Protein AF-A0A561DVK1-F1 (afdb_monomer_lite)

Sequence (114 aa):
MRSAADTIQRMGAIREHAEQLLAGRLAAIDDLETNTAVIKDLKQQLKDAETRQATAWSAAIQAGWTSHELDKLDLAQPPIRRGGRPKGSRARRSTLSATAADHATQNTPSPASP

Organism: NCBI:txid657409

Structure (mmCIF, N/CA/C/O backbone):
data_AF-A0A561DVK1-F1
#
_entry.id   AF-A0A561DVK1-F1
#
loop_
_atom_site.group_PDB
_atom_site.id
_atom_site.type_symbol
_atom_site.label_atom_id
_atom_site.label_alt_id
_atom_site.label_comp_id
_atom_site.label_asym_id
_atom_site.label_entity_id
_atom_site.label_seq_id
_atom_site.pdbx_PDB_ins_code
_atom_site.Cartn_x
_atom_site.Cartn_y
_atom_site.Cartn_z
_atom_site.occupancy
_atom_site.B_iso_or_equiv
_atom_site.auth_seq_id
_atom_site.auth_comp_id
_atom_site.auth_asym_id
_atom_site.auth_atom_id
_atom_site.pdbx_PDB_model_num
ATOM 1 N N . MET A 1 1 ? 44.005 -1.688 -42.095 1.00 65.62 1 MET A N 1
ATOM 2 C CA . MET A 1 1 ? 43.018 -0.638 -42.432 1.00 65.62 1 MET A CA 1
ATOM 3 C C . MET A 1 1 ? 41.653 -1.138 -41.984 1.00 65.62 1 MET A C 1
ATOM 5 O O . MET A 1 1 ? 41.256 -2.195 -42.452 1.00 65.62 1 MET A O 1
ATOM 9 N N . ARG A 1 2 ? 40.986 -0.488 -41.017 1.00 66.81 2 ARG A N 1
ATOM 10 C CA . ARG A 1 2 ? 39.613 -0.880 -40.637 1.00 66.81 2 ARG A CA 1
ATOM 11 C C . ARG A 1 2 ? 38.663 -0.440 -41.756 1.00 66.81 2 ARG A C 1
ATOM 13 O O . ARG A 1 2 ? 38.806 0.673 -42.254 1.00 66.81 2 ARG A O 1
ATOM 20 N N . SER A 1 3 ? 37.773 -1.331 -42.187 1.00 84.31 3 SER A N 1
ATOM 21 C CA . SER A 1 3 ? 36.835 -1.086 -43.291 1.00 84.31 3 SER A CA 1
ATOM 22 C C . SER A 1 3 ? 35.716 -0.135 -42.852 1.00 84.31 3 SER A C 1
ATOM 24 O O . SER A 1 3 ? 35.254 -0.218 -41.718 1.00 84.31 3 SER A O 1
ATOM 26 N N . ALA A 1 4 ? 35.241 0.742 -43.743 1.00 81.25 4 ALA A N 1
ATOM 27 C CA . ALA A 1 4 ? 34.123 1.652 -43.465 1.00 81.25 4 ALA A CA 1
ATOM 28 C C . ALA A 1 4 ? 32.841 0.911 -43.024 1.00 81.25 4 ALA A C 1
ATOM 30 O O . ALA A 1 4 ? 32.074 1.431 -42.215 1.00 81.25 4 ALA A O 1
ATOM 31 N N . ALA A 1 5 ? 32.655 -0.327 -43.493 1.00 84.81 5 ALA A N 1
ATOM 32 C CA . ALA A 1 5 ? 31.550 -1.195 -43.089 1.00 84.81 5 ALA A CA 1
ATOM 33 C C . ALA A 1 5 ? 31.592 -1.558 -41.591 1.00 84.81 5 ALA A C 1
ATOM 35 O O . ALA A 1 5 ? 30.558 -1.548 -40.928 1.00 84.81 5 ALA A O 1
ATOM 36 N N . ASP A 1 6 ? 32.788 -1.798 -41.043 1.00 90.12 6 ASP A N 1
ATOM 37 C CA . ASP A 1 6 ? 32.992 -2.157 -39.631 1.00 90.12 6 ASP A CA 1
ATOM 38 C C . ASP A 1 6 ? 32.620 -0.984 -38.701 1.00 90.12 6 ASP A C 1
ATOM 40 O O . ASP A 1 6 ? 31.978 -1.151 -37.664 1.00 90.12 6 ASP A O 1
ATOM 44 N N . THR A 1 7 ? 32.925 0.250 -39.120 1.00 88.88 7 THR A N 1
ATOM 45 C CA . THR A 1 7 ? 32.538 1.463 -38.382 1.00 88.88 7 THR A CA 1
ATOM 46 C C . THR A 1 7 ? 31.021 1.656 -38.344 1.00 88.88 7 THR A C 1
ATOM 48 O O . THR A 1 7 ? 30.476 1.938 -37.277 1.00 88.88 7 THR A O 1
ATOM 51 N N . ILE A 1 8 ? 30.326 1.482 -39.474 1.00 89.62 8 ILE A N 1
ATOM 52 C CA . ILE A 1 8 ? 28.860 1.618 -39.545 1.00 89.62 8 ILE A CA 1
ATOM 53 C C . ILE A 1 8 ? 28.184 0.561 -38.669 1.00 89.62 8 ILE A C 1
ATOM 55 O O . ILE A 1 8 ? 27.287 0.886 -37.889 1.00 89.62 8 ILE A O 1
ATOM 59 N N . GLN A 1 9 ? 28.659 -0.685 -38.736 1.00 90.94 9 GLN A N 1
ATOM 60 C CA . GLN A 1 9 ? 28.137 -1.777 -37.920 1.00 90.94 9 GLN A CA 1
ATOM 61 C C . GLN A 1 9 ? 28.324 -1.503 -36.421 1.00 90.94 9 GLN A C 1
ATOM 63 O O . GLN A 1 9 ? 27.391 -1.673 -35.635 1.00 90.94 9 GLN A O 1
ATOM 68 N N . ARG A 1 10 ? 29.491 -0.987 -36.020 1.00 92.00 10 ARG A N 1
ATOM 69 C CA . ARG A 1 10 ? 29.749 -0.594 -34.629 1.00 92.00 10 ARG A CA 1
ATOM 70 C C . ARG A 1 10 ? 28.851 0.553 -34.161 1.00 92.00 10 ARG A C 1
ATOM 72 O O . ARG A 1 10 ? 28.374 0.519 -33.029 1.00 92.00 10 ARG A O 1
ATOM 79 N N . MET A 1 11 ? 28.622 1.566 -34.998 1.00 92.31 11 MET A N 1
ATOM 80 C CA . MET A 1 11 ? 27.725 2.678 -34.660 1.00 92.31 11 MET A CA 1
ATOM 81 C C . MET A 1 11 ? 26.279 2.203 -34.485 1.00 92.31 11 MET A C 1
ATOM 83 O O . MET A 1 11 ? 25.617 2.636 -33.542 1.00 92.31 11 MET A O 1
ATOM 87 N N . GLY A 1 12 ? 25.818 1.279 -35.335 1.00 94.44 12 GLY A N 1
ATOM 88 C CA . GLY A 1 12 ? 24.512 0.631 -35.192 1.00 94.44 12 GLY A CA 1
ATOM 89 C C . GLY A 1 12 ? 24.370 -0.100 -33.854 1.00 94.44 12 GLY A C 1
ATOM 90 O O . GLY A 1 12 ? 23.418 0.156 -33.125 1.00 94.44 12 GLY A O 1
ATOM 91 N N . ALA A 1 13 ? 25.363 -0.913 -33.480 1.00 95.06 13 ALA A N 1
ATOM 92 C CA . ALA A 1 13 ? 25.349 -1.655 -32.217 1.00 95.06 13 ALA A CA 1
ATOM 93 C C . ALA A 1 13 ? 25.355 -0.743 -30.973 1.00 95.06 13 ALA A C 1
ATOM 95 O O . ALA A 1 13 ? 24.651 -1.005 -30.000 1.00 95.06 13 ALA A O 1
ATOM 96 N N . ILE A 1 14 ? 26.125 0.355 -30.995 1.00 95.62 14 ILE A N 1
ATOM 97 C CA . ILE A 1 14 ? 26.133 1.338 -29.896 1.00 95.62 14 ILE A CA 1
ATOM 98 C C . ILE A 1 14 ? 24.764 2.008 -29.768 1.00 95.62 14 ILE A C 1
ATOM 100 O O . ILE A 1 14 ? 24.271 2.193 -28.655 1.00 95.62 14 ILE A O 1
ATOM 104 N N . ARG A 1 15 ? 24.153 2.370 -30.901 1.00 95.81 15 ARG A N 1
ATOM 105 C CA . ARG A 1 15 ? 22.830 2.989 -30.924 1.00 95.81 15 ARG A CA 1
ATOM 106 C C . ARG A 1 15 ? 21.765 2.048 -30.370 1.00 95.81 15 ARG A C 1
ATOM 108 O O . ARG A 1 15 ? 21.019 2.461 -29.491 1.00 95.81 15 ARG A O 1
ATOM 115 N N . GLU A 1 16 ? 21.732 0.802 -30.831 1.00 96.94 16 GLU A N 1
ATOM 116 C CA . GLU A 1 16 ? 20.778 -0.203 -30.353 1.00 96.94 16 GLU A CA 1
ATOM 117 C C . GLU A 1 16 ? 20.909 -0.414 -28.840 1.00 96.94 16 GLU A C 1
ATOM 119 O O . GLU A 1 16 ? 19.917 -0.404 -28.114 1.00 96.94 16 GLU A O 1
ATOM 124 N N . HIS A 1 17 ? 22.139 -0.513 -28.332 1.00 94.88 17 HIS A N 1
ATOM 125 C CA . HIS A 1 17 ? 22.364 -0.649 -26.898 1.00 94.88 17 HIS A CA 1
ATOM 126 C C . HIS A 1 17 ? 21.896 0.583 -26.107 1.00 94.88 17 HIS A C 1
ATOM 128 O O . HIS A 1 17 ? 21.297 0.451 -25.039 1.00 94.88 17 HIS A O 1
ATOM 134 N N . ALA A 1 18 ? 22.131 1.790 -26.631 1.00 97.25 18 ALA A N 1
ATOM 135 C CA . ALA A 1 18 ? 21.644 3.019 -26.012 1.00 97.25 18 ALA A CA 1
ATOM 136 C C . ALA A 1 18 ? 20.106 3.077 -25.985 1.00 97.25 18 ALA A C 1
ATOM 138 O O . ALA A 1 18 ? 19.531 3.463 -24.966 1.00 97.25 18 ALA A O 1
ATOM 139 N N . GLU A 1 19 ? 19.446 2.653 -27.066 1.00 96.88 19 GLU A N 1
ATOM 140 C CA . GLU A 1 19 ? 17.984 2.561 -27.157 1.00 96.88 19 GLU A CA 1
ATOM 141 C C . GLU A 1 19 ? 17.427 1.541 -26.151 1.00 96.88 19 GLU A C 1
ATOM 143 O O . GLU A 1 19 ? 16.492 1.860 -25.418 1.00 96.88 19 GLU A O 1
ATOM 148 N N . GLN A 1 20 ? 18.050 0.365 -26.022 1.00 97.00 20 GLN A N 1
ATOM 149 C CA . GLN A 1 20 ? 17.671 -0.650 -25.030 1.00 97.00 20 GLN A CA 1
ATOM 150 C C . GLN A 1 20 ? 17.808 -0.141 -23.589 1.00 97.00 20 GLN A C 1
ATOM 152 O O . GLN A 1 20 ? 16.901 -0.323 -22.774 1.00 97.00 20 GLN A O 1
ATOM 157 N N . LEU A 1 21 ? 18.921 0.525 -23.261 1.00 98.00 21 LEU A N 1
ATOM 158 C CA . LEU A 1 21 ? 19.129 1.100 -21.930 1.00 98.00 21 LEU A CA 1
ATOM 159 C C . LEU A 1 21 ? 18.102 2.186 -21.613 1.00 98.00 21 LEU A C 1
ATOM 161 O O . LEU A 1 21 ? 17.619 2.261 -20.482 1.00 98.00 21 LEU A O 1
ATOM 165 N N . LEU A 1 22 ? 17.774 3.034 -22.589 1.00 98.25 22 LEU A N 1
ATOM 166 C CA . LEU A 1 22 ? 16.758 4.063 -22.413 1.00 98.25 22 LEU A CA 1
ATOM 167 C C . LEU A 1 22 ? 15.374 3.437 -22.216 1.00 98.25 22 LEU A C 1
ATOM 169 O O . LEU A 1 22 ? 14.688 3.805 -21.268 1.00 98.25 22 LEU A O 1
ATOM 173 N N . ALA A 1 23 ? 15.000 2.462 -23.047 1.00 97.69 23 ALA A N 1
ATOM 174 C CA . ALA A 1 23 ? 13.729 1.754 -22.932 1.00 97.69 23 ALA A CA 1
ATOM 175 C C . ALA A 1 23 ? 13.572 1.087 -21.556 1.00 97.69 23 ALA A C 1
ATOM 177 O O . ALA A 1 23 ? 12.549 1.267 -20.900 1.00 97.69 23 ALA A O 1
ATOM 178 N N . GLY A 1 24 ? 14.611 0.398 -21.072 1.00 97.69 24 GLY A N 1
ATOM 179 C CA . GLY A 1 24 ? 14.593 -0.222 -19.745 1.00 97.69 24 GLY A CA 1
ATOM 180 C C . GLY A 1 24 ? 14.459 0.793 -18.606 1.00 97.69 24 GLY A C 1
ATOM 181 O O . GLY A 1 24 ? 13.749 0.546 -17.635 1.00 97.69 24 GLY A O 1
ATOM 182 N N . ARG A 1 25 ? 15.101 1.963 -18.724 1.00 98.62 25 ARG A N 1
ATOM 183 C CA . ARG A 1 25 ? 14.976 3.041 -17.729 1.00 98.62 25 ARG A CA 1
ATOM 184 C C . ARG A 1 25 ? 13.585 3.661 -17.718 1.00 98.62 25 ARG A C 1
ATOM 186 O O . ARG A 1 25 ? 13.079 3.937 -16.638 1.00 98.62 25 ARG A O 1
ATOM 193 N N . LEU A 1 26 ? 12.993 3.884 -18.891 1.00 98.44 26 LEU A N 1
ATOM 194 C CA . LEU A 1 26 ? 11.638 4.426 -18.998 1.00 98.44 26 LEU A CA 1
ATOM 195 C C . LEU A 1 26 ? 10.622 3.460 -18.383 1.00 98.44 26 LEU A C 1
ATOM 197 O O . LEU A 1 26 ? 9.876 3.871 -17.504 1.00 98.44 26 LEU A O 1
ATOM 201 N N . ALA A 1 27 ? 10.700 2.169 -18.720 1.00 98.25 27 ALA A N 1
ATOM 202 C CA . ALA A 1 27 ? 9.843 1.150 -18.115 1.00 98.25 27 ALA A CA 1
ATOM 203 C C . ALA A 1 27 ? 9.968 1.111 -16.579 1.00 98.25 27 ALA A C 1
ATOM 205 O O . ALA A 1 27 ? 8.968 1.062 -15.871 1.00 98.25 27 ALA A O 1
ATOM 206 N N . ALA A 1 28 ? 11.191 1.212 -16.043 1.00 98.25 28 ALA A N 1
ATOM 207 C CA . ALA A 1 28 ? 11.400 1.252 -14.597 1.00 98.25 28 ALA A CA 1
ATOM 208 C C . ALA A 1 28 ? 10.794 2.503 -13.929 1.00 98.25 28 ALA A C 1
ATOM 210 O O . ALA A 1 28 ? 10.352 2.431 -12.783 1.00 98.25 28 ALA A O 1
ATOM 211 N N . ILE A 1 29 ? 10.784 3.653 -14.615 1.00 98.56 29 ILE A N 1
ATOM 212 C CA . ILE A 1 29 ? 10.138 4.876 -14.116 1.00 98.56 29 ILE A CA 1
ATOM 213 C C . ILE A 1 29 ? 8.618 4.697 -14.095 1.00 98.56 29 ILE A C 1
ATOM 215 O O . ILE A 1 29 ? 8.002 5.007 -13.075 1.00 98.56 29 ILE A O 1
ATOM 219 N N . ASP A 1 30 ? 8.038 4.140 -15.159 1.00 98.38 30 ASP A N 1
ATOM 220 C CA . ASP A 1 30 ? 6.597 3.875 -15.253 1.00 98.38 30 ASP A CA 1
ATOM 221 C C . ASP A 1 30 ? 6.130 2.908 -14.146 1.00 98.38 30 ASP A C 1
ATOM 223 O O . ASP A 1 30 ? 5.119 3.141 -13.471 1.00 98.38 30 ASP A O 1
ATOM 227 N N . ASP A 1 31 ? 6.911 1.854 -13.887 1.00 98.19 31 ASP A N 1
ATOM 228 C CA . ASP A 1 31 ? 6.660 0.909 -12.796 1.00 98.19 31 ASP A CA 1
ATOM 229 C C . ASP A 1 31 ? 6.731 1.594 -11.425 1.00 98.19 31 ASP A C 1
ATOM 231 O O . ASP A 1 31 ? 5.903 1.341 -10.543 1.00 98.19 31 ASP A O 1
ATOM 235 N N . LEU A 1 32 ? 7.718 2.469 -11.210 1.00 98.38 32 LEU A N 1
ATOM 236 C CA . LEU A 1 32 ? 7.857 3.205 -9.954 1.00 98.38 32 LEU A CA 1
ATOM 237 C C . LEU A 1 32 ? 6.701 4.179 -9.732 1.00 98.38 32 LEU A C 1
ATOM 239 O O . LEU A 1 32 ? 6.199 4.264 -8.608 1.00 98.38 32 LEU A O 1
ATOM 243 N N . GLU A 1 33 ? 6.266 4.896 -10.766 1.00 98.69 33 GLU A N 1
ATOM 244 C CA . GLU A 1 33 ? 5.115 5.795 -10.686 1.00 98.69 33 GLU A CA 1
ATOM 245 C C . GLU A 1 33 ? 3.848 5.013 -10.327 1.00 98.69 33 GLU A C 1
ATOM 247 O O . GLU A 1 33 ? 3.168 5.345 -9.348 1.00 98.69 33 GLU A O 1
ATOM 252 N N . THR A 1 34 ? 3.597 3.915 -11.043 1.00 98.44 34 THR A N 1
ATOM 253 C CA . THR A 1 34 ? 2.451 3.028 -10.811 1.00 98.44 34 THR A CA 1
ATOM 254 C C . THR A 1 34 ? 2.446 2.502 -9.378 1.00 98.44 34 THR A C 1
ATOM 256 O O . THR A 1 34 ? 1.465 2.660 -8.646 1.00 98.44 34 THR A O 1
ATOM 259 N N . ASN A 1 35 ? 3.565 1.938 -8.922 1.00 98.19 35 ASN A N 1
ATOM 260 C CA . ASN A 1 35 ? 3.675 1.397 -7.569 1.00 98.19 35 ASN A CA 1
ATOM 261 C C . ASN A 1 35 ? 3.556 2.487 -6.496 1.00 98.19 35 ASN A C 1
ATOM 263 O O . ASN A 1 35 ? 2.951 2.263 -5.447 1.00 98.19 35 ASN A O 1
ATOM 267 N N . THR A 1 36 ? 4.075 3.689 -6.751 1.00 98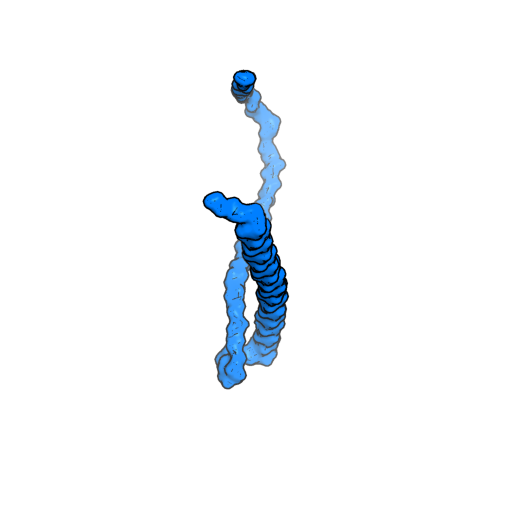.50 36 THR A N 1
ATOM 268 C CA . THR A 1 36 ? 3.933 4.825 -5.831 1.00 98.50 36 THR A CA 1
ATOM 269 C C . THR A 1 36 ? 2.472 5.245 -5.689 1.00 98.50 36 THR A C 1
ATOM 271 O O . THR A 1 36 ? 2.009 5.490 -4.569 1.00 98.50 36 THR A O 1
ATOM 274 N N . ALA A 1 37 ? 1.726 5.290 -6.796 1.00 98.31 37 ALA A N 1
ATOM 275 C CA . ALA A 1 37 ? 0.297 5.576 -6.785 1.00 98.31 37 ALA A CA 1
ATOM 276 C C . ALA A 1 37 ? -0.486 4.509 -6.002 1.00 98.31 37 ALA A C 1
ATOM 278 O O . ALA A 1 37 ? -1.280 4.860 -5.126 1.00 98.31 37 ALA A O 1
ATOM 279 N N . VAL A 1 38 ? -0.190 3.223 -6.228 1.00 98.56 38 VAL A N 1
ATOM 280 C CA . VAL A 1 38 ? -0.797 2.100 -5.491 1.00 98.56 38 VAL A CA 1
ATOM 281 C C . VAL A 1 38 ? -0.500 2.189 -3.993 1.00 98.56 38 VAL A C 1
ATOM 283 O O . VAL A 1 38 ? -1.410 2.088 -3.174 1.00 98.56 38 VAL A O 1
ATOM 286 N N . ILE A 1 39 ? 0.751 2.441 -3.598 1.00 98.38 39 ILE A N 1
ATOM 287 C CA . ILE A 1 39 ? 1.124 2.587 -2.182 1.00 98.38 39 ILE A CA 1
ATOM 288 C C . ILE A 1 39 ? 0.366 3.747 -1.532 1.00 98.38 39 ILE A C 1
ATOM 290 O O . ILE A 1 39 ? -0.072 3.638 -0.383 1.00 98.38 39 ILE A O 1
ATOM 294 N N . LYS A 1 40 ? 0.231 4.877 -2.233 1.00 98.56 40 LYS A N 1
ATOM 295 C CA . LYS A 1 40 ? -0.511 6.037 -1.731 1.00 98.56 40 LYS A CA 1
ATOM 296 C C . LYS A 1 40 ? -1.981 5.689 -1.500 1.00 98.56 40 LYS A C 1
ATOM 298 O O . LYS A 1 40 ? -2.512 6.031 -0.443 1.00 98.56 40 LYS A O 1
ATOM 303 N N . ASP A 1 41 ? -2.601 5.005 -2.452 1.00 98.19 41 ASP A N 1
ATOM 304 C CA . ASP A 1 41 ? -3.994 4.577 -2.359 1.00 98.19 41 ASP A CA 1
ATOM 305 C C . ASP A 1 41 ? -4.207 3.576 -1.213 1.00 98.19 41 ASP A C 1
ATOM 307 O O . ASP A 1 41 ? -5.018 3.819 -0.321 1.00 98.19 41 ASP A O 1
ATOM 311 N N . LEU A 1 42 ? -3.385 2.527 -1.124 1.00 98.25 42 LEU A N 1
ATOM 312 C CA . LEU A 1 42 ? -3.458 1.538 -0.042 1.00 98.25 42 LEU A CA 1
ATOM 313 C C . LEU A 1 42 ? -3.276 2.164 1.345 1.00 98.25 42 LEU A C 1
ATOM 315 O O . LEU A 1 42 ? -3.962 1.784 2.292 1.00 98.25 42 LEU A O 1
ATOM 319 N N . LYS A 1 43 ? -2.393 3.159 1.486 1.00 98.12 43 LYS A N 1
ATOM 320 C CA . LYS A 1 43 ? -2.242 3.907 2.746 1.00 98.12 43 LYS A CA 1
ATOM 321 C C . LYS A 1 43 ? -3.502 4.690 3.107 1.00 98.12 43 LYS A C 1
ATOM 323 O O . LYS A 1 43 ? -3.840 4.782 4.287 1.00 98.12 43 LYS A O 1
ATOM 328 N N . GLN A 1 44 ? -4.180 5.264 2.116 1.00 97.69 44 GLN A N 1
ATOM 329 C CA . GLN A 1 44 ? -5.437 5.971 2.333 1.00 97.69 44 GLN A CA 1
ATOM 330 C C . GLN A 1 44 ? -6.548 4.989 2.725 1.00 97.69 44 GLN A C 1
ATOM 332 O O . GLN A 1 44 ? -7.198 5.193 3.750 1.00 97.69 44 GLN A O 1
ATOM 337 N N . GLN A 1 45 ? -6.680 3.872 2.005 1.00 97.50 45 GLN A N 1
ATOM 338 C CA . GLN A 1 45 ? -7.626 2.807 2.344 1.00 97.50 45 GLN A CA 1
ATOM 339 C C . GLN A 1 45 ? -7.391 2.250 3.755 1.00 97.50 45 GLN A C 1
ATOM 341 O O . GLN A 1 45 ? -8.347 2.082 4.516 1.00 97.50 45 GLN A O 1
ATOM 346 N N . LEU A 1 46 ? -6.128 2.019 4.135 1.00 9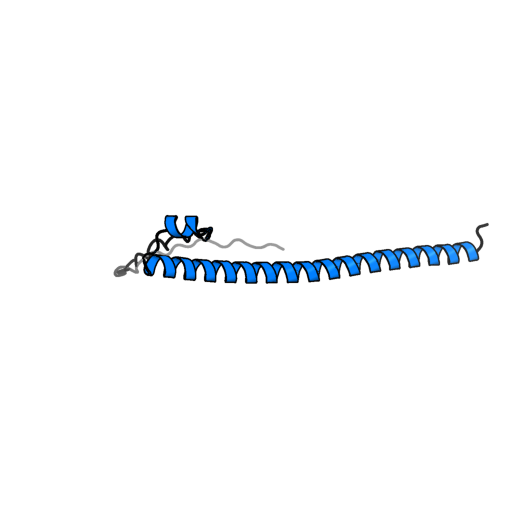6.00 46 LEU A N 1
ATOM 347 C CA . LEU A 1 46 ? -5.754 1.572 5.477 1.00 96.00 46 LEU A CA 1
ATOM 348 C C . LEU A 1 46 ? -6.197 2.583 6.537 1.00 96.00 46 LEU A C 1
ATOM 350 O O . LEU A 1 46 ? -6.849 2.211 7.505 1.00 96.00 46 LEU A O 1
ATOM 354 N N . LYS A 1 47 ? -5.910 3.871 6.336 1.00 94.69 47 LYS A N 1
ATOM 355 C CA . LYS A 1 47 ? -6.325 4.937 7.258 1.00 94.69 47 LYS A CA 1
ATOM 356 C C . LYS A 1 47 ? -7.850 5.004 7.418 1.00 94.69 47 LYS A C 1
ATOM 358 O O . LYS A 1 47 ? -8.350 5.218 8.527 1.00 94.69 47 LYS A O 1
ATOM 363 N N . ASP A 1 48 ? -8.593 4.825 6.331 1.00 95.06 48 ASP A N 1
ATOM 364 C CA . ASP A 1 48 ? -10.057 4.834 6.358 1.00 95.06 48 ASP A CA 1
ATOM 365 C C . ASP A 1 48 ? -10.619 3.578 7.038 1.00 95.06 48 ASP A C 1
ATOM 367 O O . ASP A 1 48 ? -11.632 3.646 7.738 1.00 95.06 48 ASP A O 1
ATOM 371 N N . ALA A 1 49 ? -9.966 2.425 6.871 1.00 94.88 49 ALA A N 1
ATOM 372 C CA . ALA A 1 49 ? -10.285 1.200 7.599 1.00 94.88 49 ALA A CA 1
ATOM 373 C C . ALA A 1 49 ? -10.000 1.340 9.106 1.00 94.88 49 ALA A C 1
ATOM 375 O O . ALA A 1 49 ? -10.883 1.053 9.910 1.00 94.88 49 ALA A O 1
ATOM 376 N N . GLU A 1 50 ? -8.835 1.873 9.492 1.00 94.19 50 GLU A N 1
ATOM 377 C CA . GLU A 1 50 ? -8.474 2.156 10.891 1.00 94.19 50 GLU A CA 1
ATOM 378 C C . GLU A 1 50 ? -9.487 3.097 11.557 1.00 94.19 50 GLU A C 1
ATOM 380 O O . GLU A 1 50 ? -9.907 2.876 12.693 1.00 94.19 50 GLU A O 1
ATOM 385 N N . THR A 1 51 ? -9.914 4.144 10.843 1.00 93.81 51 THR A N 1
ATOM 386 C CA . THR A 1 51 ? -10.910 5.102 11.347 1.00 93.81 51 THR A CA 1
ATOM 387 C C . THR A 1 51 ? -12.250 4.410 11.585 1.00 93.81 51 THR A C 1
ATOM 389 O O . THR A 1 51 ? -12.831 4.553 12.660 1.00 93.81 51 THR A O 1
ATOM 392 N N . ARG A 1 52 ? -12.719 3.606 10.621 1.00 94.81 52 ARG A N 1
ATOM 393 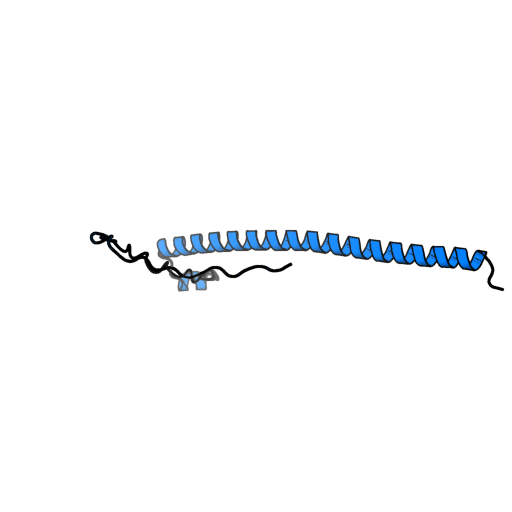C CA . ARG A 1 52 ? -13.954 2.818 10.763 1.00 94.81 52 ARG A CA 1
ATOM 394 C C . ARG A 1 52 ? -13.863 1.820 11.917 1.00 94.81 52 ARG A C 1
ATOM 396 O O . ARG A 1 52 ? -14.810 1.722 12.695 1.00 94.81 52 ARG A O 1
ATOM 403 N N . GLN A 1 53 ? -12.727 1.141 12.076 1.00 93.94 53 GLN A N 1
ATOM 404 C CA . GLN A 1 53 ? -12.480 0.230 13.195 1.00 93.94 53 GLN A CA 1
ATOM 405 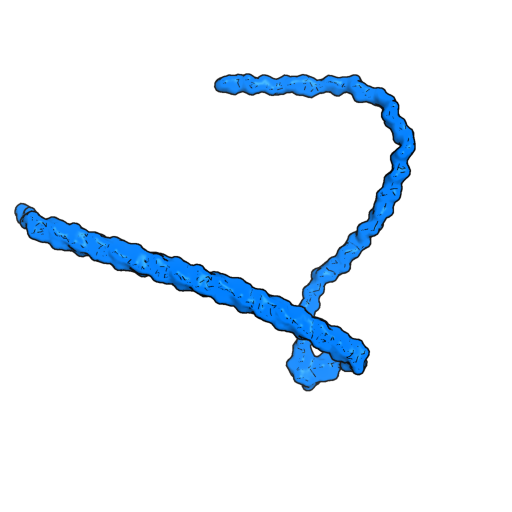C C . GLN A 1 53 ? -12.532 0.969 14.540 1.00 93.94 53 GLN A C 1
ATOM 407 O O . GLN A 1 53 ? -13.187 0.500 15.465 1.00 93.94 53 GLN A O 1
ATOM 412 N N . ALA A 1 54 ? -11.911 2.148 14.652 1.00 91.88 54 ALA A N 1
ATOM 413 C CA . ALA A 1 54 ? -11.950 2.967 15.866 1.00 91.88 54 ALA A CA 1
ATOM 414 C C . ALA A 1 54 ? -13.370 3.431 16.227 1.00 91.88 54 ALA A C 1
ATOM 416 O O . ALA A 1 54 ? -13.757 3.400 17.401 1.00 91.88 54 ALA A O 1
ATOM 417 N N . THR A 1 55 ? -14.165 3.826 15.229 1.00 94.38 55 THR A N 1
ATOM 418 C CA . THR A 1 55 ? -15.581 4.166 15.418 1.00 94.38 55 THR A CA 1
ATOM 419 C C . THR A 1 55 ? -16.385 2.953 15.888 1.00 94.38 55 THR A C 1
ATOM 421 O O . THR A 1 55 ? -17.106 3.061 16.877 1.00 94.38 55 THR A O 1
ATOM 424 N N . ALA A 1 56 ? -16.224 1.797 15.238 1.00 94.69 56 ALA A N 1
ATOM 425 C CA . ALA A 1 56 ? -16.921 0.563 15.604 1.00 94.69 56 ALA A CA 1
ATOM 426 C C . ALA A 1 56 ? -16.547 0.078 17.013 1.00 94.69 56 ALA A C 1
ATOM 428 O O . ALA A 1 56 ? -17.426 -0.275 17.796 1.00 94.69 56 ALA A O 1
ATOM 429 N N . TRP A 1 57 ? -15.261 0.138 17.369 1.00 93.81 57 TRP A N 1
ATOM 430 C CA . TRP A 1 57 ? -14.787 -0.178 18.715 1.00 93.81 57 TRP A CA 1
ATOM 431 C C . TRP A 1 57 ? -15.434 0.735 19.757 1.00 93.81 57 TRP A C 1
ATOM 433 O O . TRP A 1 57 ? -15.977 0.263 20.750 1.00 93.81 57 TRP A O 1
ATOM 443 N N . SER A 1 58 ? -15.436 2.050 19.515 1.00 92.88 58 SER A N 1
ATOM 444 C CA . SER A 1 58 ? -16.057 3.019 20.429 1.00 92.88 58 SER A CA 1
ATOM 445 C C . SER A 1 58 ? -17.557 2.761 20.604 1.00 92.88 58 SER A C 1
ATOM 447 O O . SER A 1 58 ? -18.059 2.841 21.723 1.00 92.88 58 SER A O 1
ATOM 449 N N . ALA A 1 59 ? -18.260 2.402 19.525 1.00 95.06 59 ALA A N 1
ATOM 450 C CA . ALA A 1 59 ? -19.669 2.025 19.575 1.00 95.06 59 ALA A CA 1
ATOM 451 C C . ALA A 1 59 ? -19.897 0.735 20.384 1.00 95.06 59 ALA A C 1
ATOM 453 O O . ALA A 1 59 ? -20.843 0.670 21.164 1.00 95.06 59 ALA A O 1
ATOM 454 N N . ALA A 1 60 ? -19.012 -0.261 20.266 1.00 95.75 60 ALA A N 1
ATOM 455 C CA . ALA A 1 60 ? -19.080 -1.480 21.072 1.00 95.75 60 ALA A CA 1
ATOM 456 C C . ALA A 1 60 ? -18.911 -1.176 22.570 1.00 95.75 60 ALA A C 1
ATOM 458 O O . ALA A 1 60 ? -19.724 -1.621 23.379 1.00 95.75 60 ALA A O 1
ATOM 459 N N . ILE A 1 61 ? -17.928 -0.344 22.937 1.00 95.06 61 ILE A N 1
ATOM 460 C CA . ILE A 1 61 ? -17.743 0.089 24.332 1.00 95.06 61 ILE A CA 1
ATOM 461 C C . ILE A 1 61 ? -18.987 0.832 24.851 1.00 95.06 61 ILE A C 1
ATOM 463 O O . ILE A 1 61 ? -19.436 0.579 25.966 1.00 95.06 61 ILE A O 1
ATOM 467 N N . GLN A 1 62 ? -19.585 1.718 24.046 1.00 95.44 62 GLN A N 1
ATOM 468 C CA . GLN A 1 62 ? -20.831 2.417 24.405 1.00 95.44 62 GLN A CA 1
ATOM 469 C C . GLN A 1 62 ? -22.029 1.473 24.555 1.00 95.44 62 GLN A C 1
ATOM 471 O O . GLN A 1 62 ? -22.903 1.725 25.380 1.00 95.44 62 GLN A O 1
ATOM 476 N N . ALA A 1 63 ? -22.056 0.379 23.795 1.00 97.50 63 ALA A N 1
ATOM 477 C CA . ALA A 1 63 ? -23.052 -0.681 23.914 1.00 97.50 63 ALA A CA 1
ATOM 478 C C . ALA A 1 63 ? -22.805 -1.620 25.114 1.00 97.50 63 ALA A C 1
ATOM 480 O O . ALA A 1 63 ? -23.565 -2.565 25.309 1.00 97.50 63 ALA A O 1
ATOM 481 N N . GLY A 1 64 ? -21.773 -1.362 25.924 1.00 97.38 64 GLY A N 1
ATOM 482 C CA . GLY A 1 64 ? -21.483 -2.102 27.151 1.00 97.38 64 GLY A CA 1
ATOM 483 C C . GLY A 1 64 ? -20.498 -3.257 26.989 1.00 97.38 64 GLY A C 1
ATOM 484 O O . GLY A 1 64 ? -20.246 -3.955 27.967 1.00 97.38 64 GLY A O 1
ATOM 485 N N . TRP A 1 65 ? -19.913 -3.449 25.803 1.00 96.44 65 TRP A N 1
ATOM 486 C CA . TRP A 1 65 ? -18.856 -4.442 25.618 1.00 96.44 65 TRP A CA 1
ATOM 487 C C . TRP A 1 65 ? -17.581 -4.005 26.330 1.00 96.44 65 TRP A C 1
ATOM 489 O O . TRP A 1 65 ? -17.161 -2.848 26.246 1.00 96.44 65 TRP A O 1
ATOM 499 N N . THR A 1 66 ? -16.917 -4.942 26.995 1.00 94.38 66 THR A N 1
ATOM 500 C CA . THR A 1 66 ? -15.584 -4.719 27.552 1.00 94.38 66 THR A CA 1
ATOM 501 C C . THR A 1 66 ? -14.504 -5.082 26.536 1.00 94.38 66 THR A C 1
ATOM 503 O O . THR A 1 66 ? -14.676 -5.974 25.706 1.00 94.38 66 THR A O 1
ATOM 506 N N . SER A 1 67 ? -13.335 -4.441 26.627 1.00 90.00 67 SER A N 1
ATOM 507 C CA . SER A 1 67 ? -12.196 -4.763 25.752 1.00 90.00 67 SER A CA 1
ATOM 508 C C . SER A 1 67 ? -11.795 -6.240 25.817 1.00 90.00 67 SER A C 1
ATOM 510 O O . SER A 1 67 ? -11.389 -6.803 24.812 1.00 90.00 67 SER A O 1
ATOM 512 N N . HIS A 1 68 ? -11.931 -6.873 26.985 1.00 92.25 68 HIS A N 1
ATOM 513 C CA . HIS A 1 68 ? -11.609 -8.287 27.185 1.00 92.25 68 HIS A CA 1
ATOM 514 C C . HIS A 1 68 ? -12.619 -9.228 26.508 1.00 92.25 68 HIS A C 1
ATOM 516 O O . HIS A 1 68 ? -12.248 -10.301 26.044 1.00 92.25 68 HIS A O 1
ATOM 522 N N . GLU A 1 69 ? -13.895 -8.847 26.430 1.00 94.75 69 GLU A N 1
ATOM 523 C CA . GLU A 1 69 ? -14.889 -9.615 25.669 1.00 94.75 69 GLU A CA 1
ATOM 524 C C . GLU A 1 69 ? -14.650 -9.505 24.165 1.00 94.75 69 GLU A C 1
ATOM 526 O O . GLU A 1 69 ? -14.775 -10.503 23.465 1.00 94.75 69 GLU A O 1
ATOM 531 N N . LEU A 1 70 ? -14.254 -8.326 23.677 1.00 93.88 70 LEU A N 1
ATOM 532 C CA . LEU A 1 70 ? -13.891 -8.133 22.270 1.00 93.88 70 LEU A CA 1
ATOM 533 C C . LEU A 1 70 ? -12.613 -8.903 21.901 1.00 93.88 70 LEU A C 1
ATOM 535 O O . LEU A 1 70 ? -12.565 -9.536 20.851 1.00 93.88 70 LEU A O 1
ATOM 539 N N . ASP A 1 71 ? -11.623 -8.929 22.793 1.00 92.56 71 ASP A N 1
ATOM 540 C CA . ASP A 1 71 ? -10.385 -9.699 22.618 1.00 92.56 71 ASP A CA 1
ATOM 541 C C . ASP A 1 71 ? -10.651 -11.212 22.527 1.00 92.56 71 ASP A C 1
ATOM 543 O O . ASP A 1 71 ? -10.122 -11.896 21.657 1.00 92.56 71 ASP A O 1
ATOM 547 N N . LYS A 1 72 ? -11.578 -11.738 23.340 1.00 95.06 72 LYS A N 1
ATOM 548 C CA . LYS A 1 72 ? -12.039 -13.137 23.234 1.00 95.06 72 LYS A CA 1
ATOM 549 C C . LYS A 1 72 ? -12.714 -13.473 21.903 1.00 95.06 72 LYS A C 1
ATOM 551 O O . LYS A 1 7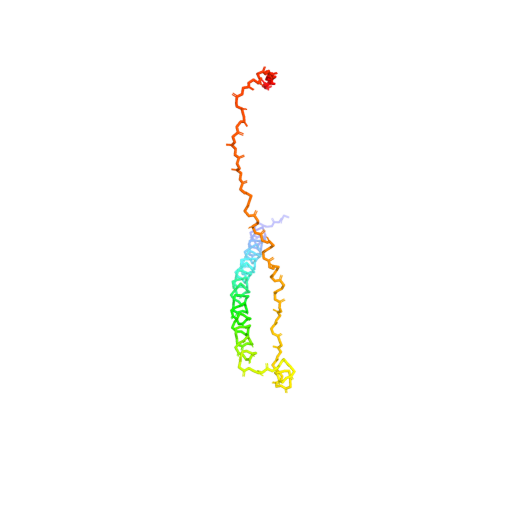2 ? -12.807 -14.650 21.562 1.00 95.06 72 LYS A O 1
ATOM 556 N N . LEU A 1 73 ? -13.211 -12.467 21.188 1.00 93.81 73 LEU A N 1
ATOM 557 C CA . LEU A 1 73 ? -13.783 -12.605 19.849 1.00 93.81 73 LEU A CA 1
ATOM 558 C C . LEU A 1 73 ? -12.737 -12.401 18.743 1.00 93.81 73 LEU A C 1
ATOM 560 O O . LEU A 1 73 ? -13.113 -12.293 17.579 1.00 93.81 73 LEU A O 1
ATOM 564 N N . ASP A 1 74 ? -11.450 -12.336 19.099 1.00 92.19 74 ASP A N 1
ATOM 565 C CA . ASP A 1 74 ? -10.333 -12.061 18.190 1.00 92.19 74 ASP A CA 1
ATOM 566 C C . ASP A 1 74 ? -10.457 -10.690 17.490 1.00 92.19 74 ASP A C 1
AT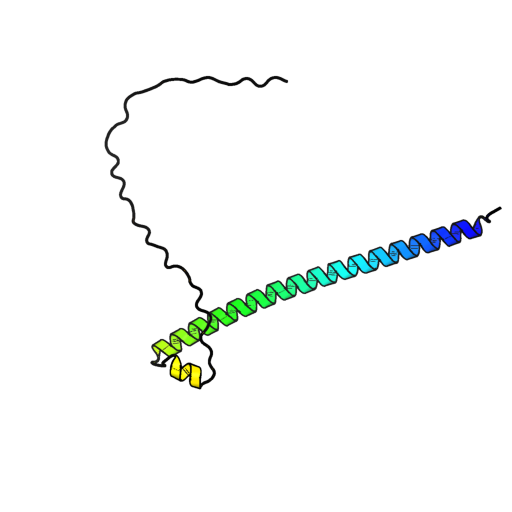OM 568 O O . ASP A 1 74 ? -9.926 -10.443 16.405 1.00 92.19 74 ASP A O 1
ATOM 572 N N . LEU A 1 75 ? -11.185 -9.757 18.118 1.00 91.25 75 LEU A N 1
ATOM 573 C CA . LEU A 1 75 ? -11.292 -8.378 17.661 1.00 91.25 75 LEU A CA 1
ATOM 574 C C . LEU A 1 75 ? -10.201 -7.556 18.337 1.00 91.25 75 LEU A C 1
ATOM 576 O O . LEU A 1 75 ? -10.319 -7.141 19.489 1.00 91.25 75 LEU A O 1
ATOM 580 N N . ALA A 1 76 ? -9.133 -7.294 17.588 1.00 86.31 76 ALA A N 1
ATOM 581 C CA . ALA A 1 76 ? -8.018 -6.505 18.082 1.00 86.31 76 ALA A CA 1
ATOM 582 C C . ALA A 1 76 ? -8.416 -5.041 18.320 1.00 86.31 76 ALA A C 1
ATOM 584 O O . ALA A 1 76 ? -9.085 -4.398 17.498 1.00 86.31 76 ALA A O 1
ATOM 585 N N . GLN A 1 77 ? -7.927 -4.493 19.433 1.00 85.94 77 GLN A N 1
ATOM 586 C CA . GLN A 1 77 ? -8.071 -3.079 19.741 1.00 85.94 77 GLN A CA 1
ATOM 587 C C . GLN A 1 77 ? -7.379 -2.233 18.654 1.00 85.94 77 GLN A C 1
ATOM 589 O O . GLN A 1 77 ? -6.195 -2.450 18.376 1.00 85.94 77 GLN A O 1
ATOM 594 N N . PRO A 1 78 ? -8.070 -1.246 18.049 1.00 86.19 78 PRO A N 1
ATOM 595 C CA . PRO A 1 78 ? -7.455 -0.378 17.056 1.00 86.19 78 PRO A CA 1
ATOM 596 C C . PRO A 1 78 ? -6.293 0.404 17.685 1.00 86.19 78 PRO A C 1
ATOM 598 O O . PRO A 1 78 ? -6.385 0.806 18.853 1.00 86.19 78 PRO A O 1
ATOM 601 N N . PRO A 1 79 ? -5.205 0.661 16.935 1.00 79.44 79 PRO A N 1
ATOM 602 C CA . PRO A 1 79 ? -4.059 1.390 17.452 1.00 79.44 79 PRO A CA 1
ATOM 603 C C . PRO A 1 79 ? -4.514 2.763 17.945 1.00 79.44 79 PRO A C 1
ATOM 605 O O . PRO A 1 79 ? -4.987 3.606 17.179 1.00 79.44 79 PRO A O 1
ATOM 608 N N . ILE A 1 80 ? -4.375 2.998 19.251 1.00 69.62 80 ILE A N 1
ATOM 609 C CA . ILE A 1 80 ? -4.697 4.289 19.846 1.00 69.62 80 ILE A CA 1
ATOM 610 C C . ILE A 1 80 ? -3.686 5.279 19.280 1.00 69.62 80 ILE A C 1
ATOM 612 O O . ILE A 1 80 ? -2.535 5.342 19.724 1.00 69.62 80 ILE A O 1
ATOM 616 N N . ARG A 1 81 ? -4.106 6.093 18.305 1.00 59.69 81 ARG A N 1
ATOM 617 C CA . ARG A 1 81 ? -3.366 7.308 17.984 1.00 59.69 81 ARG A CA 1
ATOM 618 C C . ARG A 1 81 ? -3.324 8.094 19.282 1.00 59.69 81 ARG A C 1
ATOM 620 O O . ARG A 1 81 ? -4.358 8.574 19.740 1.00 59.69 81 ARG A O 1
ATOM 627 N N . ARG A 1 82 ? -2.141 8.206 19.896 1.00 50.06 82 ARG A N 1
ATOM 628 C CA . ARG A 1 82 ? -1.862 9.170 20.966 1.00 50.06 82 ARG A CA 1
ATOM 629 C C . ARG A 1 82 ? -1.995 10.576 20.373 1.00 50.06 82 ARG A C 1
ATOM 631 O O . ARG A 1 82 ? -1.018 11.290 20.192 1.00 50.06 82 ARG A O 1
ATOM 638 N N . GLY A 1 83 ? -3.218 10.958 20.015 1.00 48.88 83 GLY A N 1
ATOM 639 C CA . GLY A 1 83 ? -3.612 12.324 19.768 1.00 48.88 83 GLY A CA 1
ATOM 640 C C . GLY A 1 83 ? -3.518 13.004 21.113 1.00 48.88 83 GLY A C 1
ATOM 641 O O . GLY A 1 83 ? -4.412 12.875 21.947 1.00 48.88 83 GLY A O 1
ATOM 642 N N . GLY A 1 84 ? -2.377 13.649 21.352 1.00 50.72 84 GLY A N 1
ATOM 643 C CA . GLY A 1 84 ? -2.218 14.560 22.464 1.00 50.72 84 GLY A CA 1
ATOM 644 C C . GLY A 1 84 ? -3.429 15.476 22.470 1.00 50.72 84 GLY A C 1
ATOM 645 O O . GLY A 1 84 ? -3.650 16.229 21.523 1.00 50.72 84 GLY A O 1
ATOM 646 N N . ARG A 1 85 ? -4.245 15.360 23.518 1.00 51.12 85 ARG A N 1
ATOM 647 C CA . ARG A 1 85 ? -5.268 16.347 23.845 1.00 51.12 85 ARG A CA 1
ATOM 648 C C . ARG A 1 85 ? -4.640 17.727 23.620 1.00 51.12 85 ARG A C 1
ATOM 650 O O . ARG A 1 85 ? -3.590 17.969 24.224 1.00 51.12 85 ARG A O 1
ATOM 657 N N . PRO A 1 86 ? -5.215 18.619 22.793 1.00 60.12 86 PRO A N 1
ATOM 658 C CA . PRO A 1 86 ? -4.717 19.981 22.695 1.00 60.12 86 PRO A CA 1
ATOM 659 C C . PRO A 1 86 ? -4.692 20.564 24.109 1.00 60.12 86 PRO A C 1
ATOM 661 O O . PRO A 1 86 ? -5.731 20.726 24.753 1.00 60.12 86 PRO A O 1
ATOM 664 N N . LYS A 1 87 ? -3.487 20.767 24.649 1.00 56.22 87 LYS A N 1
ATOM 665 C CA . LYS A 1 87 ? -3.284 21.362 25.969 1.00 56.22 87 LYS A CA 1
ATOM 666 C C . LYS A 1 87 ? -3.846 22.777 25.860 1.00 56.22 87 LYS A C 1
ATOM 668 O O . LYS A 1 87 ? -3.443 23.523 24.976 1.00 56.22 87 LYS A O 1
ATOM 673 N N . GLY A 1 88 ? -4.861 23.061 26.674 1.00 52.50 88 GLY A N 1
ATOM 674 C CA . GLY A 1 88 ? -5.844 24.111 26.425 1.00 52.50 88 GLY A CA 1
ATOM 675 C C . GLY A 1 88 ? -5.271 25.447 25.955 1.00 52.50 88 GLY A C 1
ATOM 676 O O . GLY A 1 88 ? -4.305 25.963 26.516 1.00 52.50 88 GLY A O 1
ATOM 677 N N . SER A 1 89 ? -5.945 26.040 24.969 1.00 48.69 89 SER A N 1
ATOM 678 C CA . SER A 1 89 ? -5.875 27.475 24.713 1.00 48.69 89 SER A CA 1
ATOM 679 C C . SER A 1 89 ? -6.426 28.199 25.944 1.00 48.69 89 SER A C 1
ATOM 681 O O . SER A 1 89 ? -7.627 28.424 26.089 1.00 48.69 89 SER A O 1
ATOM 683 N N . ARG A 1 90 ? -5.544 28.494 26.902 1.00 54.78 90 ARG A N 1
ATOM 684 C CA . ARG A 1 90 ? -5.838 29.425 27.988 1.00 54.78 90 ARG A CA 1
ATOM 685 C C . ARG A 1 90 ? -5.825 30.811 27.357 1.00 54.78 90 ARG A C 1
ATOM 687 O O . ARG A 1 90 ? -4.759 31.394 27.175 1.00 54.78 90 ARG A O 1
ATOM 694 N N . ALA A 1 91 ? -7.007 31.290 26.980 1.00 57.62 91 ALA A N 1
ATOM 695 C CA . ALA A 1 91 ? -7.229 32.644 26.498 1.00 57.62 91 ALA A CA 1
ATOM 696 C C . ALA A 1 91 ? -6.561 33.647 27.456 1.00 57.62 91 ALA A C 1
ATOM 698 O O . ALA A 1 91 ? -7.007 33.836 28.591 1.00 57.62 91 ALA A O 1
ATOM 699 N N . ARG A 1 92 ? -5.454 34.262 27.025 1.00 53.09 92 ARG A N 1
ATOM 700 C CA . ARG A 1 92 ? -4.855 35.395 27.732 1.00 53.09 92 ARG A CA 1
ATOM 701 C C . ARG A 1 92 ? -5.686 36.623 27.388 1.00 53.09 92 ARG A C 1
ATOM 703 O O . ARG A 1 92 ? -5.584 37.167 26.296 1.00 53.09 92 ARG A O 1
ATOM 710 N N . ARG A 1 93 ? -6.530 37.030 28.331 1.00 48.78 93 ARG A N 1
ATOM 711 C CA . ARG A 1 93 ? -7.187 38.336 28.353 1.00 48.78 93 ARG A CA 1
ATOM 712 C C . ARG A 1 93 ? -6.104 39.411 28.492 1.00 48.78 93 ARG A C 1
ATOM 714 O O . ARG A 1 93 ? -5.555 39.575 29.576 1.00 48.78 93 ARG A O 1
ATOM 721 N N . SER A 1 94 ? -5.771 40.102 27.405 1.00 45.66 94 SER A N 1
ATOM 722 C CA . SER A 1 94 ? -4.920 41.294 27.436 1.00 45.66 94 SER A CA 1
ATOM 723 C C . SER A 1 94 ? -5.775 42.520 27.755 1.00 45.66 94 SER A C 1
ATOM 725 O O . SER A 1 94 ? -6.485 43.036 26.895 1.00 45.66 94 SER A O 1
ATOM 727 N N . THR A 1 95 ? -5.715 42.988 28.997 1.00 49.34 95 THR A N 1
ATOM 728 C CA . THR A 1 95 ? -6.039 44.373 29.349 1.00 49.34 95 THR A CA 1
ATOM 729 C C . THR A 1 95 ? -4.823 45.231 29.010 1.00 49.34 95 THR A C 1
ATOM 731 O O . THR A 1 95 ? -3.867 45.270 29.779 1.00 49.34 95 THR A O 1
ATOM 734 N N . LEU A 1 96 ? -4.837 45.874 27.842 1.00 48.03 96 LEU A N 1
ATOM 735 C CA . LEU A 1 96 ? -3.902 46.945 27.502 1.00 48.03 96 LEU A CA 1
ATOM 736 C C . LEU A 1 96 ? -4.595 48.282 27.782 1.00 48.03 96 LEU A C 1
ATOM 738 O O . LEU A 1 96 ? -5.416 48.760 27.005 1.00 48.03 96 LEU A O 1
ATOM 742 N N . SER A 1 97 ? -4.280 48.863 28.932 1.00 44.53 97 SER A N 1
ATOM 743 C CA . SER A 1 97 ? -4.356 50.302 29.177 1.00 44.53 97 SER A CA 1
ATOM 744 C C . SER A 1 97 ? -3.033 50.728 29.803 1.00 44.53 97 SER A C 1
ATOM 746 O O . SER A 1 97 ? -2.510 49.989 30.635 1.00 44.53 97 SER A O 1
ATOM 748 N N . ALA A 1 98 ? -2.562 51.914 29.398 1.00 44.25 98 ALA A N 1
ATOM 749 C CA . ALA A 1 98 ? -1.291 52.570 29.738 1.00 44.25 98 ALA A CA 1
ATOM 750 C C . ALA A 1 98 ? -0.062 51.942 29.045 1.00 44.25 98 ALA A C 1
ATOM 752 O O . ALA A 1 98 ? 0.159 50.745 29.140 1.00 44.25 98 ALA A O 1
ATOM 753 N N . THR A 1 99 ? 0.787 52.639 28.290 1.00 44.19 99 THR A N 1
ATOM 754 C CA . THR A 1 99 ? 1.073 54.076 28.146 1.00 44.19 99 THR A CA 1
ATOM 755 C C . THR A 1 99 ? 1.942 54.208 26.892 1.00 44.19 99 THR A C 1
ATOM 757 O O . THR A 1 99 ? 3.005 53.597 26.825 1.00 44.19 99 THR A O 1
ATOM 760 N N . ALA A 1 100 ? 1.495 54.977 25.900 1.00 48.34 100 ALA A N 1
ATOM 761 C CA . ALA A 1 100 ? 2.332 55.411 24.789 1.00 48.34 100 ALA A CA 1
ATOM 762 C C . ALA A 1 100 ? 2.923 56.777 25.152 1.00 48.34 100 ALA A C 1
ATOM 764 O O . ALA A 1 100 ? 2.230 57.786 25.057 1.00 48.34 100 ALA A O 1
ATOM 765 N N . ALA A 1 101 ? 4.172 56.788 25.611 1.00 44.94 101 ALA A N 1
ATOM 766 C CA . ALA A 1 101 ? 5.026 57.969 25.640 1.00 44.94 101 ALA A CA 1
ATOM 767 C C . ALA A 1 101 ? 6.492 57.525 25.751 1.00 44.94 101 ALA A C 1
ATOM 769 O O . ALA A 1 101 ? 6.813 56.678 26.578 1.00 44.94 101 ALA A O 1
ATOM 770 N N . ASP A 1 102 ? 7.328 58.127 24.905 1.00 41.44 102 ASP A N 1
ATOM 771 C CA . ASP A 1 102 ? 8.780 58.263 25.032 1.00 41.44 102 ASP A CA 1
ATOM 772 C C . ASP A 1 102 ? 9.659 57.001 25.067 1.00 41.44 102 ASP A C 1
ATOM 774 O O . ASP A 1 102 ? 9.883 56.373 26.094 1.00 41.44 102 ASP A O 1
ATOM 778 N N . HIS A 1 103 ? 10.305 56.694 23.939 1.00 43.59 103 HIS A N 1
ATOM 779 C CA . HIS A 1 103 ? 11.647 57.235 23.684 1.00 43.59 103 HIS A CA 1
ATOM 780 C C . HIS A 1 103 ? 12.154 56.811 22.298 1.00 43.59 103 HIS A C 1
ATOM 782 O O . HIS A 1 103 ? 12.209 55.635 21.945 1.00 43.59 103 HIS A O 1
ATOM 788 N N . ALA A 1 104 ? 12.549 57.815 21.522 1.00 44.41 104 ALA A N 1
ATOM 789 C CA . ALA A 1 104 ? 13.293 57.693 20.284 1.00 44.41 104 ALA A CA 1
ATOM 790 C C . ALA A 1 104 ? 14.798 57.612 20.576 1.00 44.41 104 ALA A C 1
ATOM 792 O O . ALA A 1 104 ? 15.304 58.534 21.208 1.00 44.41 104 ALA A O 1
ATOM 793 N N . THR A 1 105 ? 15.511 56.617 20.025 1.00 47.75 105 THR A N 1
ATOM 794 C CA . THR A 1 105 ? 16.923 56.778 19.616 1.00 47.75 105 THR A CA 1
ATOM 795 C C . THR A 1 105 ? 17.344 55.746 18.557 1.00 47.75 105 THR A C 1
ATOM 797 O O . THR A 1 105 ? 17.471 54.557 18.820 1.00 47.75 105 THR A O 1
ATOM 800 N N . GLN A 1 106 ? 17.501 56.254 17.334 1.00 51.03 106 GLN A N 1
ATOM 801 C CA . GLN A 1 106 ? 18.512 55.969 16.303 1.00 51.03 106 GLN A CA 1
ATOM 802 C C . GLN A 1 106 ? 19.483 54.781 16.507 1.00 51.03 106 GLN A C 1
ATOM 804 O O . GLN A 1 106 ? 20.218 54.753 17.488 1.00 51.03 106 GLN A O 1
ATOM 809 N N . ASN A 1 107 ? 19.630 53.925 15.479 1.00 52.88 107 ASN A N 1
ATOM 810 C CA . ASN A 1 107 ? 20.957 53.447 15.053 1.00 52.88 107 ASN A CA 1
ATOM 811 C C . ASN A 1 107 ? 20.991 52.955 13.581 1.00 52.88 107 ASN A C 1
ATOM 813 O O . ASN A 1 107 ? 20.448 51.909 13.241 1.00 52.88 107 ASN A O 1
ATOM 817 N N . THR A 1 108 ? 21.590 53.818 12.749 1.00 56.41 108 THR A N 1
ATOM 818 C CA . THR A 1 108 ? 22.564 53.631 11.641 1.00 56.41 108 THR A CA 1
ATOM 819 C C . THR A 1 108 ? 22.448 52.530 10.551 1.00 56.41 108 THR A C 1
ATOM 821 O O . THR A 1 108 ? 22.282 51.351 10.854 1.00 56.41 108 THR A O 1
ATOM 824 N N . PRO A 1 109 ? 22.665 52.899 9.260 1.00 59.34 109 PRO A N 1
ATOM 825 C CA . PRO A 1 109 ? 22.680 52.003 8.094 1.00 59.34 109 PRO A CA 1
ATOM 826 C C . PRO A 1 109 ? 24.068 51.393 7.798 1.00 59.34 109 PRO A C 1
ATOM 828 O O . PRO A 1 109 ? 25.097 51.996 8.103 1.00 59.34 109 PRO A O 1
ATOM 831 N N . SER A 1 110 ? 24.099 50.232 7.130 1.00 59.84 110 SER A N 1
ATOM 832 C CA . SER A 1 110 ? 25.319 49.601 6.591 1.00 59.84 110 SER A CA 1
ATOM 833 C C . SER A 1 110 ? 25.331 49.688 5.051 1.00 59.84 110 SER A C 1
ATOM 835 O O . SER A 1 110 ? 24.311 49.359 4.439 1.00 59.84 110 SER A O 1
ATOM 837 N N . PRO A 1 111 ? 26.418 50.166 4.412 1.00 65.00 111 PRO A N 1
ATOM 838 C CA . PRO A 1 111 ? 26.467 50.390 2.968 1.00 65.00 111 PRO A CA 1
ATOM 839 C C . PRO A 1 111 ? 26.833 49.121 2.184 1.00 65.00 111 PRO A C 1
ATOM 841 O O . PRO A 1 111 ? 27.779 48.411 2.523 1.00 65.00 111 PRO A O 1
ATOM 844 N N . ALA A 1 112 ? 26.105 48.880 1.093 1.00 57.25 112 ALA A N 1
ATOM 845 C CA . ALA A 1 112 ? 26.502 47.956 0.038 1.00 57.25 112 ALA A CA 1
ATOM 846 C C . ALA A 1 112 ? 27.535 48.635 -0.878 1.00 57.25 112 ALA A C 1
ATOM 848 O O . ALA A 1 112 ? 27.313 49.762 -1.322 1.00 57.25 112 ALA A O 1
ATOM 849 N N . SER A 1 113 ? 28.631 47.935 -1.166 1.00 54.62 113 SER A N 1
ATOM 850 C CA . SER A 1 113 ? 29.605 48.300 -2.202 1.00 54.62 113 SER A CA 1
ATOM 851 C C . SER A 1 113 ? 29.541 47.295 -3.365 1.00 54.62 113 SER A C 1
ATOM 853 O O . SER A 1 113 ? 29.147 46.150 -3.125 1.00 54.62 113 SER A O 1
ATOM 855 N N . PRO A 1 114 ? 29.876 47.733 -4.596 1.00 65.81 114 PRO A N 1
ATOM 856 C CA . PRO A 1 114 ? 29.739 46.978 -5.847 1.00 65.81 114 PRO A CA 1
ATOM 857 C C . PRO A 1 114 ? 30.763 45.854 -6.038 1.00 65.81 114 PRO A C 1
ATOM 859 O O . PRO A 1 114 ? 31.873 45.949 -5.463 1.00 65.81 114 PRO A O 1
#

Foldseek 3Di:
DDDPVVVVVVVVVVVVVVVVVVVVVVVVVVVVVVVVVVVVVVVVVVVVVLVVLQVVVVVCVVVVDDPVNCVVVVSDDRPPPPPPDPPDPPDDDDPDDDDDDDDDDDDDDDDDDD

Radius of gyration: 34.8 Å; chains: 1; bounding box: 66×71×73 Å

pLDDT: mean 81.08, std 20.17, range [41.44, 98.69]

Secondary structure (DSSP, 8-state):
---HHHHHHHHHHHHHHHHHHHHHHHHHHHHHHHHHHHHHHHHHHHHHHHHHHHHHHHHHHHTT--HHHHHHTT-PPPP------------------S----------------